Protein AF-A0A2S8FM92-F1 (afdb_monomer)

Structure (mmCIF, N/CA/C/O backbone):
data_AF-A0A2S8FM92-F1
#
_entry.id   AF-A0A2S8FM92-F1
#
loop_
_atom_site.group_PDB
_atom_site.id
_atom_site.type_symbol
_atom_site.label_atom_id
_atom_site.label_alt_id
_atom_site.label_comp_id
_atom_site.label_asym_id
_atom_site.label_entity_id
_atom_site.label_seq_id
_atom_site.pdbx_PDB_ins_code
_atom_site.Cartn_x
_atom_site.Cartn_y
_atom_site.Cartn_z
_atom_site.occupancy
_atom_site.B_iso_or_equiv
_atom_site.auth_seq_id
_atom_site.auth_comp_id
_atom_site.auth_asym_id
_atom_site.auth_atom_id
_atom_site.pdbx_PDB_model_num
ATOM 1 N N . MET A 1 1 ? 1.882 9.719 6.072 1.00 65.12 1 MET A N 1
ATOM 2 C CA . MET A 1 1 ? 1.225 10.133 4.816 1.00 65.12 1 MET A CA 1
ATOM 3 C C . MET A 1 1 ? 1.621 9.108 3.776 1.00 65.12 1 MET A C 1
ATOM 5 O O . MET A 1 1 ? 2.804 8.811 3.700 1.00 65.12 1 MET A O 1
ATOM 9 N N . LEU A 1 2 ? 0.654 8.498 3.095 1.00 83.38 2 LEU A N 1
ATOM 10 C CA . LEU A 1 2 ? 0.911 7.532 2.030 1.00 83.38 2 LEU A CA 1
ATOM 11 C C . LEU A 1 2 ? 1.039 8.307 0.713 1.00 83.38 2 LEU A C 1
ATOM 13 O O . LEU A 1 2 ? 0.162 9.117 0.417 1.00 83.38 2 LEU A O 1
ATOM 17 N N . TYR A 1 3 ? 2.121 8.092 -0.032 1.00 89.19 3 TYR A N 1
ATOM 18 C CA . TYR A 1 3 ? 2.355 8.768 -1.308 1.00 89.19 3 TYR A CA 1
ATOM 19 C C . TYR A 1 3 ? 2.093 7.830 -2.479 1.00 89.19 3 TYR A C 1
ATOM 21 O O . TYR A 1 3 ? 2.411 6.645 -2.410 1.00 89.19 3 TYR A O 1
ATOM 29 N N . ASN A 1 4 ? 1.525 8.383 -3.547 1.00 91.06 4 ASN A N 1
ATOM 30 C CA . ASN A 1 4 ? 1.422 7.718 -4.833 1.00 91.06 4 ASN A CA 1
ATOM 31 C C . ASN A 1 4 ? 2.720 7.885 -5.633 1.00 91.06 4 ASN A C 1
ATOM 33 O O . ASN A 1 4 ? 3.404 8.908 -5.531 1.00 91.06 4 ASN A O 1
ATOM 37 N N . TRP A 1 5 ? 3.028 6.878 -6.443 1.00 93.44 5 TRP A N 1
ATOM 38 C CA . TRP A 1 5 ? 4.239 6.806 -7.252 1.00 93.44 5 TRP A CA 1
ATOM 39 C C . TRP A 1 5 ? 3.951 6.381 -8.688 1.00 93.44 5 TRP A C 1
ATOM 41 O O . TRP A 1 5 ? 2.952 5.702 -8.966 1.00 93.44 5 TRP A O 1
ATOM 51 N N . GLU A 1 6 ? 4.851 6.774 -9.587 1.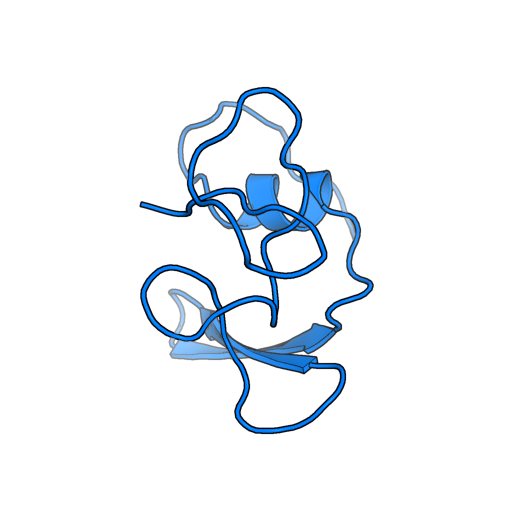00 92.81 6 GLU A N 1
ATOM 52 C CA . GLU A 1 6 ? 4.938 6.176 -10.915 1.00 92.81 6 GLU A CA 1
ATOM 53 C C . GLU A 1 6 ? 5.254 4.688 -10.769 1.00 92.81 6 GLU A C 1
ATOM 55 O O . GLU A 1 6 ? 5.931 4.278 -9.825 1.00 92.81 6 GLU A O 1
ATOM 60 N N . ALA A 1 7 ? 4.767 3.862 -11.694 1.00 88.81 7 ALA A N 1
ATOM 61 C CA . ALA A 1 7 ? 4.944 2.409 -11.606 1.00 88.81 7 ALA A CA 1
ATOM 62 C C . ALA A 1 7 ? 6.424 1.973 -11.619 1.00 88.81 7 ALA A C 1
ATOM 64 O O . ALA A 1 7 ? 6.750 0.889 -11.146 1.00 88.81 7 ALA A O 1
ATOM 65 N N . ASP A 1 8 ? 7.316 2.815 -12.145 1.00 90.00 8 ASP A N 1
ATOM 66 C CA . ASP A 1 8 ? 8.764 2.598 -12.171 1.00 90.00 8 ASP A CA 1
ATOM 67 C C . ASP A 1 8 ? 9.515 3.254 -10.994 1.00 90.00 8 ASP A C 1
ATOM 69 O O . ASP A 1 8 ? 10.741 3.172 -10.927 1.00 90.00 8 ASP A O 1
ATOM 73 N N . GLY A 1 9 ? 8.803 3.922 -10.079 1.00 89.50 9 GLY A N 1
ATOM 74 C CA . GLY A 1 9 ? 9.382 4.630 -8.937 1.00 89.50 9 GLY A CA 1
ATOM 75 C C . GLY A 1 9 ? 10.132 5.920 -9.284 1.00 89.50 9 GLY A C 1
ATOM 76 O O . GLY A 1 9 ? 10.795 6.485 -8.416 1.00 89.50 9 GLY A O 1
ATOM 77 N N . SER A 1 10 ? 10.039 6.421 -10.520 1.00 91.06 10 SER A N 1
ATOM 78 C CA . SER A 1 10 ? 10.794 7.602 -10.966 1.00 91.06 10 SER A CA 1
ATOM 79 C C . SER A 1 10 ? 10.277 8.931 -10.402 1.00 91.06 10 SER A C 1
ATOM 81 O O . SER A 1 10 ? 11.049 9.887 -10.284 1.00 91.06 10 SER A O 1
ATOM 83 N N . ALA A 1 11 ? 8.994 9.007 -10.034 1.00 91.75 11 ALA A N 1
ATOM 84 C CA . ALA A 1 11 ? 8.381 10.208 -9.477 1.00 91.75 11 ALA A CA 1
ATOM 85 C C . ALA A 1 11 ? 7.395 9.901 -8.338 1.00 91.75 11 ALA A C 1
ATOM 87 O O . ALA A 1 11 ? 6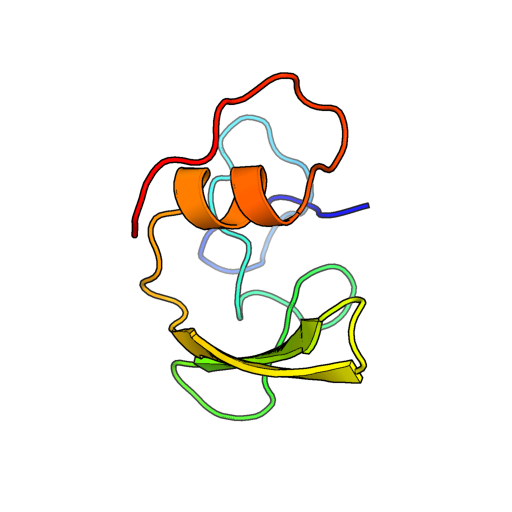.597 8.965 -8.409 1.00 91.75 11 ALA A O 1
ATOM 88 N N . LYS A 1 12 ? 7.441 10.752 -7.305 1.00 92.31 12 LYS A N 1
ATOM 89 C CA . LYS A 1 12 ? 6.561 10.756 -6.126 1.00 92.31 12 LYS A CA 1
ATOM 90 C C . LYS A 1 12 ? 5.525 11.873 -6.248 1.00 92.31 12 LYS A C 1
ATOM 92 O O . LYS A 1 12 ? 5.894 13.008 -6.542 1.00 92.31 12 LYS A O 1
ATOM 97 N N . GLY A 1 13 ? 4.262 11.593 -5.929 1.00 89.44 13 GLY A N 1
ATOM 98 C CA . GLY A 1 13 ? 3.233 12.627 -5.781 1.00 89.44 13 GLY A CA 1
ATOM 99 C C . GLY A 1 13 ? 2.687 13.199 -7.091 1.00 89.44 13 GLY A C 1
ATOM 100 O O . GLY A 1 13 ? 2.236 14.341 -7.090 1.00 89.44 13 GLY A O 1
ATOM 101 N N . CYS A 1 14 ? 2.775 12.468 -8.205 1.00 88.38 14 CYS A N 1
ATOM 102 C CA . CYS A 1 14 ? 2.299 12.955 -9.499 1.00 88.38 14 CYS A CA 1
ATOM 103 C C . CYS A 1 14 ? 0.783 12.754 -9.684 1.00 88.38 14 CYS A C 1
ATOM 105 O O . CYS A 1 14 ? 0.195 11.847 -9.093 1.00 88.38 14 CYS A O 1
ATOM 107 N N . ASP A 1 15 ? 0.146 13.562 -10.536 1.00 87.94 15 ASP A N 1
ATOM 108 C CA . ASP A 1 15 ? -1.317 13.548 -10.723 1.00 87.94 15 ASP A CA 1
ATOM 109 C C . ASP A 1 15 ? -1.859 12.230 -11.315 1.00 87.94 15 ASP A C 1
ATOM 111 O O . ASP A 1 15 ? -3.012 11.875 -11.078 1.00 87.94 15 ASP A O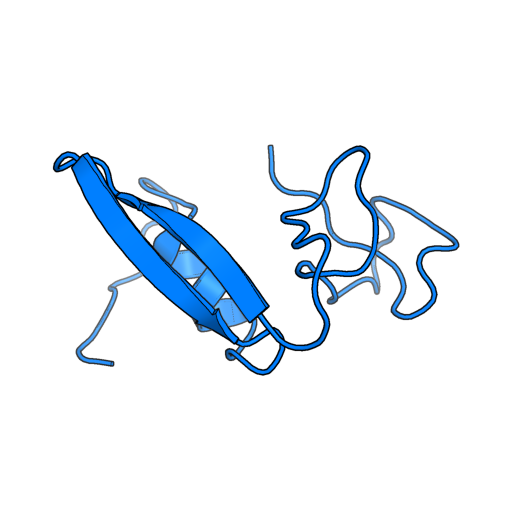 1
ATOM 115 N N . GLY A 1 16 ? -1.043 11.491 -12.078 1.00 85.81 16 GLY A N 1
ATOM 116 C CA . GLY A 1 16 ? -1.414 10.207 -12.699 1.00 85.81 16 GLY A CA 1
ATOM 117 C C . GLY A 1 16 ? -0.929 8.962 -11.948 1.00 85.81 16 GLY A C 1
ATOM 118 O O . GLY A 1 16 ? -1.236 7.839 -12.346 1.00 85.81 16 GLY A O 1
ATOM 119 N N . CYS A 1 17 ? -0.171 9.149 -10.871 1.00 90.44 17 CYS A N 1
ATOM 120 C CA . CYS A 1 17 ? 0.460 8.075 -10.119 1.00 90.44 17 CYS A CA 1
ATOM 121 C C . CYS A 1 17 ? -0.605 7.278 -9.349 1.00 90.44 17 CYS A C 1
ATOM 123 O O . CYS A 1 17 ? -1.361 7.851 -8.561 1.00 90.44 17 CYS A O 1
ATOM 125 N N . THR A 1 18 ? -0.641 5.956 -9.532 1.00 88.38 18 THR A N 1
ATOM 126 C CA . THR A 1 18 ? -1.623 5.052 -8.889 1.00 88.38 18 THR A CA 1
ATOM 127 C C . THR A 1 18 ? -0.983 3.866 -8.165 1.00 88.38 18 THR A C 1
ATOM 129 O O . THR A 1 18 ? -1.692 3.004 -7.643 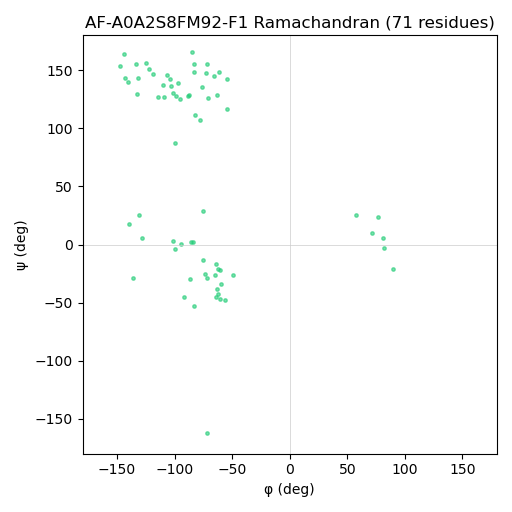1.00 88.38 18 THR A O 1
ATOM 132 N N . SER A 1 19 ? 0.351 3.831 -8.095 1.00 90.81 19 SER A N 1
ATOM 133 C CA . SER A 1 19 ? 1.104 2.762 -7.440 1.00 90.81 19 SER A CA 1
ATOM 134 C C . SER A 1 19 ? 1.498 3.166 -6.020 1.00 90.81 19 SER A C 1
ATOM 136 O O . SER A 1 19 ? 1.891 4.309 -5.782 1.00 90.81 19 SER A O 1
ATOM 138 N N . TYR A 1 20 ? 1.397 2.228 -5.074 1.00 91.69 20 TYR A N 1
ATOM 139 C CA . TYR A 1 20 ? 1.603 2.505 -3.644 1.00 91.69 20 TYR A CA 1
ATOM 140 C C . TYR A 1 20 ? 2.444 1.459 -2.912 1.00 91.69 20 TYR A C 1
ATOM 142 O O . TYR A 1 20 ? 3.079 1.800 -1.922 1.00 91.69 20 TYR A O 1
ATOM 150 N N . ILE A 1 21 ? 2.440 0.197 -3.342 1.00 93.19 21 ILE A N 1
ATOM 151 C CA . ILE A 1 21 ? 3.079 -0.910 -2.617 1.00 93.19 21 ILE A CA 1
ATOM 152 C C . ILE A 1 21 ? 4.303 -1.385 -3.395 1.00 93.19 21 ILE A C 1
ATOM 154 O O . ILE A 1 21 ? 4.226 -1.538 -4.609 1.00 93.19 21 ILE A O 1
ATOM 158 N N . ASN A 1 22 ? 5.409 -1.640 -2.691 1.00 92.12 22 ASN A N 1
ATOM 159 C CA . ASN A 1 22 ? 6.642 -2.213 -3.248 1.00 92.12 22 ASN A CA 1
ATOM 160 C C . ASN A 1 22 ? 7.280 -1.415 -4.404 1.00 92.12 22 ASN A C 1
ATOM 162 O O . ASN A 1 22 ? 8.035 -1.974 -5.194 1.00 92.12 22 ASN A O 1
ATOM 166 N N . ILE A 1 23 ? 7.037 -0.103 -4.478 1.00 92.62 23 ILE A N 1
ATOM 167 C CA . ILE A 1 23 ? 7.634 0.772 -5.504 1.00 92.62 23 ILE A CA 1
ATOM 168 C C . ILE A 1 23 ? 8.946 1.406 -5.025 1.00 92.62 23 ILE A C 1
ATOM 170 O O . ILE A 1 23 ? 9.940 1.413 -5.743 1.00 92.62 23 ILE A O 1
ATOM 174 N N . ASP A 1 24 ? 8.955 1.911 -3.794 1.00 89.81 24 ASP A N 1
ATOM 175 C CA . ASP A 1 24 ? 10.080 2.614 -3.175 1.00 89.81 24 ASP A CA 1
ATOM 176 C C . ASP A 1 24 ? 10.093 2.349 -1.657 1.00 89.81 24 ASP A C 1
ATOM 178 O O . ASP A 1 24 ? 9.048 2.079 -1.065 1.00 89.81 24 ASP A O 1
ATOM 182 N N . ASN A 1 25 ? 11.267 2.425 -1.026 1.00 90.06 25 ASN A N 1
ATOM 183 C CA . ASN A 1 25 ? 11.465 2.240 0.410 1.00 90.06 25 ASN A CA 1
ATOM 184 C C . ASN A 1 25 ? 11.632 3.550 1.211 1.00 90.06 25 ASN A C 1
ATOM 186 O O . ASN A 1 25 ? 11.860 3.484 2.421 1.00 90.06 25 ASN A O 1
ATOM 190 N N . GLU A 1 26 ? 11.522 4.724 0.584 1.00 87.69 26 GLU A N 1
ATOM 191 C CA . GLU A 1 26 ? 11.571 6.031 1.245 1.00 87.69 26 GLU A CA 1
ATOM 192 C C . GLU A 1 26 ? 10.207 6.419 1.830 1.00 87.69 26 GLU A C 1
ATOM 194 O O . GLU A 1 26 ? 10.108 6.823 2.989 1.00 87.69 26 GLU A O 1
ATOM 199 N N . SER A 1 27 ? 9.145 6.379 1.023 1.00 86.31 27 SER A N 1
ATOM 200 C CA . SER A 1 27 ? 7.827 6.917 1.412 1.00 86.31 27 SER A CA 1
ATOM 201 C C . SER A 1 27 ? 6.641 6.055 0.970 1.00 86.31 27 SER A C 1
ATOM 203 O O . SER A 1 27 ? 5.499 6.529 0.966 1.00 86.31 27 SER A O 1
ATOM 205 N N . ALA A 1 28 ? 6.899 4.795 0.623 1.00 89.31 28 ALA A N 1
ATOM 206 C CA . ALA A 1 28 ? 5.889 3.802 0.287 1.00 89.31 28 ALA A CA 1
ATOM 207 C C . ALA A 1 28 ? 5.995 2.570 1.216 1.00 89.31 28 ALA A C 1
ATOM 209 O O . ALA A 1 28 ? 7.074 2.258 1.726 1.00 89.31 28 ALA A O 1
ATOM 210 N N . PR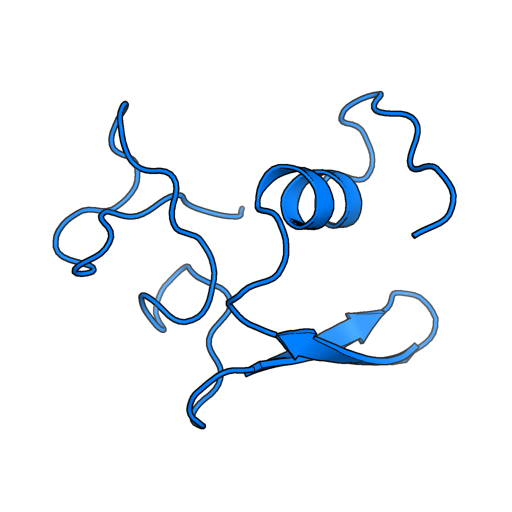O A 1 29 ? 4.888 1.856 1.476 1.00 92.25 29 PRO A N 1
ATOM 211 C CA . PRO A 1 29 ? 4.920 0.517 2.045 1.00 92.25 29 PRO A CA 1
ATOM 212 C C . PRO A 1 29 ? 5.807 -0.406 1.204 1.00 92.25 29 PRO A C 1
ATOM 214 O O . PRO A 1 29 ? 5.501 -0.680 0.043 1.00 92.25 29 PRO A O 1
ATOM 217 N N . TYR A 1 30 ? 6.893 -0.894 1.802 1.00 93.19 30 TYR A N 1
ATOM 218 C CA . TYR A 1 30 ? 7.901 -1.679 1.096 1.00 93.19 30 TYR A CA 1
ATOM 219 C C . TYR A 1 30 ? 8.286 -2.939 1.868 1.00 93.19 30 TYR A C 1
ATOM 221 O O . TYR A 1 30 ? 8.623 -2.894 3.055 1.00 93.19 30 TYR A O 1
ATOM 229 N N . GLY A 1 31 ? 8.251 -4.072 1.178 1.00 93.69 31 GLY A N 1
ATOM 230 C CA . GLY A 1 31 ? 8.789 -5.345 1.616 1.00 93.69 31 GLY A CA 1
ATOM 231 C C . GLY A 1 31 ? 10.130 -5.586 0.937 1.00 93.69 31 GLY A C 1
ATOM 232 O O . GLY A 1 31 ? 10.242 -5.521 -0.279 1.00 93.69 31 GLY A O 1
ATOM 233 N N . PHE A 1 32 ? 11.162 -5.943 1.704 1.00 92.94 32 PHE A N 1
ATOM 234 C CA . PHE A 1 32 ? 12.453 -6.391 1.152 1.00 92.94 32 PHE A CA 1
ATOM 235 C C . PHE A 1 32 ? 12.388 -7.829 0.594 1.00 92.94 32 PHE A C 1
ATOM 237 O O . PHE A 1 32 ? 13.365 -8.576 0.622 1.00 92.94 32 PHE A O 1
ATOM 244 N N . H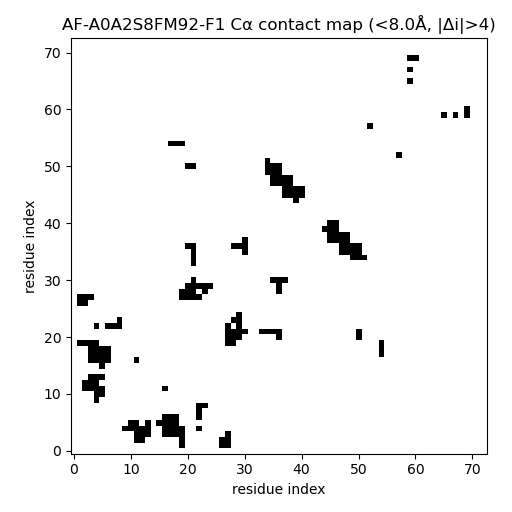IS A 1 33 ? 11.210 -8.234 0.128 1.00 89.12 33 HIS A N 1
ATOM 245 C CA . HIS A 1 33 ? 10.898 -9.506 -0.504 1.00 89.12 33 HIS A CA 1
ATOM 246 C C . HIS A 1 33 ? 9.877 -9.244 -1.626 1.00 89.12 33 HIS A C 1
ATOM 248 O O . HIS A 1 33 ? 9.033 -8.360 -1.483 1.00 89.12 33 HIS A O 1
ATOM 254 N N . PRO A 1 34 ? 9.958 -9.958 -2.761 1.00 88.38 34 PRO A N 1
ATOM 255 C CA . PRO A 1 34 ? 9.046 -9.720 -3.877 1.00 88.38 34 PRO A CA 1
ATOM 256 C C . PRO A 1 34 ? 7.592 -10.066 -3.537 1.00 88.38 34 PRO A C 1
ATOM 258 O O . PRO A 1 34 ? 7.329 -11.070 -2.872 1.00 88.38 34 PRO A O 1
ATOM 261 N N . GLY A 1 35 ? 6.645 -9.299 -4.079 1.00 91.94 35 GLY A N 1
ATOM 262 C CA . GLY A 1 35 ? 5.242 -9.699 -4.165 1.00 91.94 35 GLY A CA 1
ATOM 263 C C . GLY A 1 35 ? 4.364 -9.326 -2.974 1.00 91.94 35 GLY A C 1
ATOM 264 O O . GLY A 1 35 ? 3.144 -9.291 -3.132 1.00 91.94 35 GLY A O 1
ATOM 265 N N . VAL A 1 36 ? 4.923 -9.070 -1.786 1.00 95.00 36 VAL A N 1
ATOM 266 C CA . VAL A 1 36 ? 4.122 -8.813 -0.576 1.00 95.00 36 VAL A CA 1
ATOM 267 C C . VAL A 1 36 ? 4.753 -7.770 0.349 1.00 95.00 36 VAL A C 1
ATOM 269 O O . VAL A 1 36 ? 5.941 -7.475 0.277 1.00 95.00 36 VAL A O 1
ATOM 272 N N . ILE A 1 37 ? 3.950 -7.244 1.273 1.00 95.44 37 ILE A N 1
ATOM 273 C CA . ILE A 1 37 ? 4.379 -6.467 2.442 1.00 95.44 37 ILE A CA 1
ATOM 274 C C . ILE A 1 37 ? 3.817 -7.097 3.716 1.00 95.44 37 ILE A C 1
ATOM 276 O O . ILE A 1 37 ? 2.787 -7.771 3.689 1.00 95.44 37 ILE A O 1
ATOM 280 N N . ASN A 1 38 ? 4.472 -6.849 4.848 1.00 95.06 38 ASN A N 1
ATOM 281 C CA . ASN A 1 38 ? 3.943 -7.216 6.160 1.00 95.06 38 ASN A CA 1
ATOM 282 C C . ASN A 1 38 ? 3.525 -5.950 6.900 1.00 95.06 38 ASN A C 1
ATOM 284 O O . ASN A 1 38 ? 4.328 -5.030 7.050 1.00 95.06 38 ASN A O 1
ATOM 288 N N . VAL A 1 39 ? 2.284 -5.917 7.377 1.00 93.06 39 VAL A N 1
ATOM 289 C CA . VAL A 1 39 ? 1.722 -4.785 8.117 1.00 93.06 39 VAL A CA 1
ATOM 290 C C . VAL A 1 39 ? 1.313 -5.212 9.520 1.00 93.06 39 VAL A C 1
ATOM 292 O O . VAL A 1 39 ? 0.874 -6.342 9.735 1.00 93.06 39 VAL A O 1
ATOM 295 N N . VAL A 1 40 ? 1.454 -4.293 10.472 1.00 93.62 40 VAL A N 1
ATOM 296 C CA . VAL A 1 40 ? 0.935 -4.433 11.836 1.00 93.62 40 VAL A CA 1
ATOM 297 C C . VAL A 1 40 ? -0.380 -3.665 11.914 1.00 93.62 40 VAL A C 1
ATOM 299 O O . VAL A 1 40 ? -0.436 -2.495 11.534 1.00 93.62 40 VAL A O 1
ATOM 302 N N . LEU A 1 41 ? -1.433 -4.322 12.388 1.00 90.12 41 LEU A N 1
ATOM 303 C CA . LEU A 1 41 ? -2.735 -3.707 12.621 1.00 90.12 41 LEU A CA 1
ATOM 304 C C . LEU A 1 41 ? -2.786 -3.042 14.004 1.00 90.12 41 LEU A C 1
ATOM 306 O O . LEU A 1 41 ? -1.955 -3.296 14.876 1.00 90.12 41 LEU A O 1
ATOM 310 N N . ALA A 1 42 ? -3.792 -2.193 14.227 1.00 86.62 42 ALA A N 1
ATOM 311 C CA . ALA A 1 42 ? -3.953 -1.463 15.488 1.00 86.62 42 ALA A CA 1
ATOM 312 C C . ALA A 1 42 ? -4.166 -2.374 16.717 1.00 86.62 42 ALA A C 1
ATOM 314 O O . ALA A 1 42 ? -3.919 -1.944 17.841 1.00 86.62 42 ALA A O 1
ATOM 315 N N . ASP A 1 43 ? -4.603 -3.619 16.512 1.00 93.25 43 ASP A N 1
ATOM 316 C CA . ASP A 1 43 ? -4.755 -4.641 17.555 1.00 93.25 43 ASP A CA 1
ATOM 317 C C . ASP A 1 43 ? -3.458 -5.430 17.838 1.00 93.25 43 ASP A C 1
ATOM 319 O O . ASP A 1 43 ? -3.454 -6.344 18.661 1.00 93.25 43 ASP A O 1
ATOM 323 N N . GLY A 1 44 ? -2.353 -5.085 17.168 1.00 93.38 44 GLY A N 1
ATOM 324 C CA . GLY A 1 44 ? -1.054 -5.745 17.300 1.00 93.38 44 GLY A CA 1
ATOM 325 C C . GLY A 1 44 ? -0.902 -7.027 16.478 1.00 93.38 44 GLY A C 1
ATOM 326 O O . GLY A 1 44 ? 0.184 -7.608 16.469 1.00 93.38 44 GLY A O 1
ATOM 327 N N . SER A 1 45 ? -1.942 -7.472 15.768 1.00 94.44 45 SER A N 1
ATOM 328 C CA . SER A 1 45 ? -1.829 -8.588 14.829 1.00 94.44 45 SER A CA 1
ATOM 329 C C . SER A 1 45 ? -1.054 -8.183 13.571 1.00 94.44 45 SER A C 1
ATOM 331 O O . SER A 1 45 ? -0.991 -7.008 13.203 1.00 94.44 45 SER A O 1
ATOM 333 N N . THR A 1 46 ? -0.448 -9.160 12.894 1.00 95.25 46 THR A N 1
ATOM 334 C CA . THR A 1 46 ? 0.228 -8.947 11.610 1.00 95.25 46 THR A CA 1
ATOM 335 C C . THR A 1 46 ? -0.585 -9.525 10.462 1.00 95.25 46 THR A C 1
ATOM 337 O O . THR A 1 46 ? -1.252 -10.553 10.598 1.00 95.25 46 THR A O 1
ATOM 340 N N . ARG A 1 47 ? -0.524 -8.862 9.306 1.00 93.94 47 ARG A N 1
ATOM 341 C CA . ARG A 1 47 ? -1.104 -9.344 8.049 1.00 93.94 47 ARG A CA 1
ATOM 342 C C . ARG A 1 47 ? -0.079 -9.226 6.933 1.00 93.94 47 ARG A C 1
ATOM 344 O O . ARG A 1 47 ? 0.682 -8.261 6.881 1.00 93.94 47 ARG A O 1
ATOM 351 N N . THR A 1 48 ? -0.090 -10.199 6.035 1.00 95.38 48 THR A N 1
ATOM 352 C CA . THR A 1 48 ? 0.651 -10.139 4.776 1.00 95.38 48 THR A CA 1
ATOM 353 C C . THR A 1 48 ? -0.300 -9.642 3.697 1.00 95.38 48 THR A C 1
ATOM 355 O O . THR A 1 48 ? -1.376 -10.212 3.524 1.00 95.38 48 THR A O 1
ATOM 358 N N . ILE A 1 49 ? 0.079 -8.570 3.005 1.00 93.50 49 ILE A N 1
ATOM 359 C CA . ILE A 1 49 ? -0.709 -7.964 1.928 1.00 93.50 49 ILE A CA 1
ATOM 360 C C . ILE A 1 49 ? 0.068 -8.141 0.621 1.00 93.50 49 ILE A C 1
ATOM 362 O O . ILE A 1 49 ? 1.244 -7.772 0.583 1.00 93.50 49 ILE A O 1
ATOM 366 N N . PRO A 1 50 ? -0.537 -8.706 -0.437 1.00 93.81 50 PRO A N 1
ATOM 367 C CA . PRO A 1 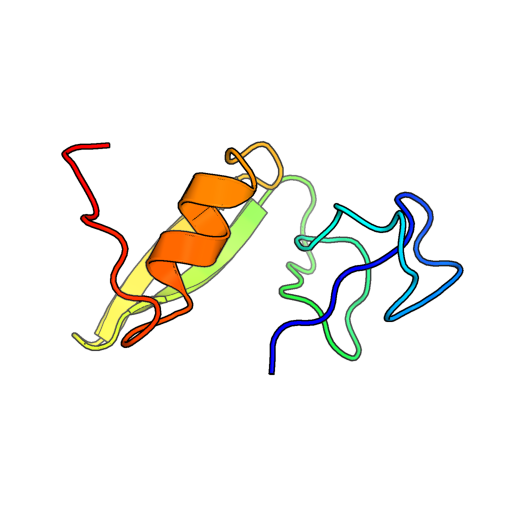50 ? 0.109 -8.791 -1.738 1.00 93.81 50 PRO A CA 1
ATOM 368 C C . PRO A 1 50 ? 0.169 -7.421 -2.418 1.00 93.81 50 PRO A C 1
ATOM 370 O O . PRO A 1 50 ? -0.754 -6.623 -2.287 1.00 93.81 50 PRO A O 1
ATOM 373 N N . GLU A 1 51 ? 1.214 -7.164 -3.202 1.00 91.50 51 GLU A N 1
ATOM 374 C CA . GLU A 1 51 ? 1.321 -5.939 -4.015 1.00 91.50 51 GLU A CA 1
ATOM 375 C C . GLU A 1 51 ? 0.239 -5.849 -5.104 1.00 91.50 51 GLU A C 1
ATOM 377 O O . GLU A 1 51 ? -0.041 -4.771 -5.614 1.00 91.50 51 GLU A O 1
ATOM 382 N N . THR A 1 52 ? -0.410 -6.976 -5.416 1.00 92.38 52 THR A N 1
ATOM 383 C CA . THR A 1 52 ? -1.550 -7.077 -6.337 1.00 92.38 52 THR A CA 1
ATOM 384 C C . THR A 1 52 ? -2.899 -6.760 -5.691 1.00 92.38 52 THR A C 1
ATOM 386 O O . THR A 1 52 ? -3.928 -6.893 -6.356 1.00 92.38 52 THR A O 1
ATOM 389 N N . VAL A 1 53 ? -2.929 -6.386 -4.404 1.00 91.88 53 VAL A N 1
ATOM 390 C CA . VAL A 1 53 ? -4.156 -5.905 -3.757 1.00 91.88 53 VAL A CA 1
ATOM 391 C C . VAL A 1 53 ? -4.732 -4.737 -4.554 1.00 91.88 53 VAL A C 1
ATOM 393 O O . VAL A 1 53 ? -4.004 -3.899 -5.082 1.00 91.88 53 VAL A O 1
ATOM 396 N N . GLU A 1 54 ? -6.056 -4.682 -4.649 1.00 90.62 54 GLU A N 1
ATOM 397 C CA . GLU A 1 54 ? -6.722 -3.587 -5.339 1.00 90.62 54 GLU A CA 1
ATOM 398 C C . GLU A 1 54 ? -6.425 -2.262 -4.616 1.00 90.62 54 GLU A C 1
ATOM 400 O O . GLU A 1 54 ? -6.548 -2.154 -3.391 1.00 90.62 54 GLU A O 1
ATOM 405 N N . THR A 1 55 ? -5.975 -1.265 -5.381 1.00 87.75 55 THR A N 1
ATOM 406 C CA . THR A 1 55 ? -5.460 -0.003 -4.842 1.00 87.75 55 THR A CA 1
ATOM 407 C C . THR A 1 55 ? -6.477 0.688 -3.942 1.00 87.75 55 THR A C 1
ATOM 409 O O . THR A 1 55 ? -6.125 1.082 -2.831 1.00 87.75 55 THR A O 1
ATOM 412 N N . GLN A 1 56 ? -7.739 0.810 -4.366 1.00 85.94 56 GLN A N 1
ATOM 413 C CA . GLN A 1 56 ? -8.761 1.485 -3.570 1.00 85.94 56 GLN A CA 1
ATOM 414 C C . GLN A 1 56 ? -9.015 0.760 -2.243 1.00 85.94 56 GLN A C 1
ATOM 416 O O . GLN A 1 56 ? -9.151 1.407 -1.208 1.00 85.94 56 GLN A O 1
ATOM 421 N N . THR A 1 57 ? -9.006 -0.570 -2.244 1.00 88.50 57 THR A N 1
ATOM 422 C CA . THR A 1 57 ? -9.139 -1.413 -1.053 1.00 88.50 57 THR A CA 1
ATOM 423 C C . THR A 1 57 ? -8.004 -1.131 -0.073 1.00 88.50 57 THR A C 1
ATOM 425 O O . THR A 1 57 ? -8.256 -0.895 1.108 1.00 88.50 57 THR A O 1
ATOM 428 N N . PHE A 1 58 ? -6.758 -1.065 -0.550 1.00 89.38 58 PHE A N 1
ATOM 429 C CA . PHE A 1 58 ? -5.619 -0.717 0.301 1.00 89.38 58 PHE A CA 1
ATOM 430 C C . PHE A 1 58 ? -5.723 0.702 0.884 1.00 89.38 58 PHE A C 1
ATOM 432 O O . PHE A 1 58 ? -5.463 0.902 2.073 1.00 89.38 58 PHE A O 1
ATOM 439 N N . LEU A 1 59 ? -6.142 1.685 0.079 1.00 87.69 59 LEU A N 1
ATOM 440 C CA . LEU A 1 59 ? -6.331 3.065 0.536 1.00 87.69 59 LEU A CA 1
ATOM 441 C C . LEU A 1 59 ? -7.436 3.166 1.596 1.00 87.69 59 LEU A C 1
ATOM 443 O O . LEU A 1 59 ? -7.207 3.770 2.645 1.00 87.69 59 LEU A O 1
ATOM 447 N N . ASN A 1 60 ? -8.578 2.512 1.377 1.00 87.62 60 ASN A N 1
ATOM 448 C CA . ASN A 1 60 ? -9.695 2.483 2.325 1.00 87.62 60 ASN A CA 1
ATOM 449 C C . ASN A 1 60 ? -9.281 1.888 3.686 1.00 87.62 60 ASN A C 1
ATOM 451 O O . ASN A 1 60 ? -9.755 2.327 4.730 1.00 87.62 60 ASN A O 1
ATOM 455 N N . LEU A 1 61 ? -8.361 0.914 3.700 1.00 85.94 61 LEU A N 1
ATOM 456 C CA . LEU A 1 61 ? -7.801 0.360 4.941 1.00 85.94 61 LEU A CA 1
ATOM 457 C C . LEU A 1 61 ? -6.843 1.331 5.654 1.00 85.94 61 LEU A C 1
ATOM 459 O O . LEU A 1 61 ? -6.704 1.278 6.877 1.00 85.94 61 LEU A O 1
ATOM 463 N N . CYS A 1 62 ? -6.166 2.208 4.911 1.00 87.00 62 CYS A N 1
ATOM 464 C CA . CYS A 1 62 ? -5.163 3.128 5.451 1.00 87.00 62 CYS A CA 1
ATOM 465 C C . CYS A 1 62 ? -5.767 4.440 5.977 1.00 87.00 62 CYS A C 1
ATOM 467 O O . CYS A 1 62 ? -5.216 5.050 6.900 1.00 87.00 62 CYS A O 1
ATOM 469 N N . PHE A 1 63 ? -6.883 4.900 5.407 1.00 84.38 63 PHE A N 1
ATOM 470 C CA . PHE A 1 63 ? -7.474 6.194 5.741 1.00 84.38 63 PHE A CA 1
ATOM 471 C C . PHE A 1 63 ? -8.644 6.073 6.720 1.00 84.38 63 PHE A C 1
ATOM 473 O O . PHE A 1 63 ? -9.808 6.091 6.350 1.00 84.38 63 PHE A O 1
ATOM 480 N N . LYS A 1 64 ? -8.330 6.082 8.021 1.00 74.75 64 LYS A N 1
ATOM 481 C CA . LYS A 1 64 ? -9.308 5.972 9.126 1.00 74.75 64 LYS A CA 1
ATOM 482 C C . LYS A 1 64 ? -10.533 6.915 9.046 1.00 74.75 64 LYS A C 1
ATOM 484 O O . LYS A 1 64 ? -11.546 6.628 9.677 1.00 74.75 64 LYS A O 1
ATOM 489 N N . ALA A 1 65 ? -10.432 8.063 8.377 1.00 74.94 65 ALA A N 1
ATOM 490 C CA . ALA A 1 65 ? -11.456 9.113 8.375 1.00 74.94 65 ALA A CA 1
ATOM 491 C C . ALA A 1 65 ? -11.822 9.610 6.963 1.00 74.94 65 ALA A C 1
ATOM 493 O O . ALA A 1 65 ? -12.247 10.753 6.816 1.00 74.94 65 ALA A O 1
ATOM 494 N N . ASP A 1 66 ? -11.638 8.786 5.928 1.00 77.56 66 ASP A N 1
ATOM 495 C CA . ASP A 1 66 ? -12.017 9.139 4.549 1.00 77.56 66 ASP A CA 1
ATOM 496 C C . ASP A 1 66 ? -13.535 9.076 4.286 1.00 77.56 66 ASP A C 1
ATOM 498 O O . ASP A 1 66 ? -14.010 9.611 3.288 1.00 77.56 66 ASP A O 1
ATOM 502 N N . GLY A 1 67 ? -14.302 8.470 5.198 1.00 76.62 67 GLY A N 1
ATOM 503 C CA . GLY A 1 67 ? -15.751 8.314 5.076 1.00 76.62 67 GLY A CA 1
ATOM 504 C C . GLY A 1 67 ? -16.178 7.147 4.183 1.00 76.62 67 GLY A C 1
ATOM 505 O O . GLY A 1 67 ? -17.379 6.980 3.961 1.00 76.62 67 GLY A O 1
ATOM 506 N N . ASN A 1 68 ? -15.238 6.329 3.699 1.00 77.25 68 ASN A N 1
ATOM 507 C CA . ASN A 1 68 ? -15.547 5.141 2.915 1.00 77.25 68 ASN A CA 1
ATOM 508 C C . ASN A 1 68 ? -16.047 4.011 3.822 1.00 77.25 68 ASN A C 1
ATOM 510 O O . ASN A 1 68 ? -15.483 3.719 4.878 1.00 77.25 68 ASN A O 1
ATOM 514 N N . VAL A 1 69 ? -17.120 3.344 3.394 1.00 76.94 69 VAL A N 1
ATOM 515 C CA . VAL A 1 69 ? -17.596 2.128 4.058 1.00 76.94 69 VAL A CA 1
ATOM 516 C C . VAL A 1 69 ? -16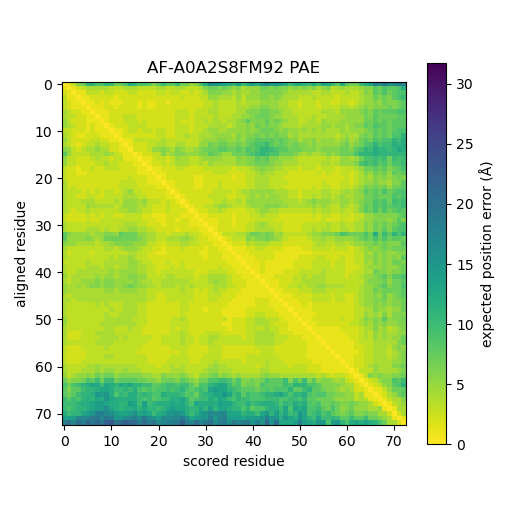.771 0.954 3.543 1.00 76.94 69 VAL A C 1
ATOM 518 O O . VAL A 1 69 ? -16.862 0.566 2.381 1.00 76.94 69 VAL A O 1
ATOM 521 N N . VAL A 1 70 ? -15.957 0.402 4.432 1.00 74.00 70 VAL A N 1
ATOM 522 C CA . VAL A 1 70 ? -15.140 -0.795 4.220 1.00 74.00 70 VAL A CA 1
ATOM 523 C C . VAL A 1 70 ? -16.092 -1.999 4.344 1.00 74.00 70 VAL A C 1
ATOM 525 O O . VAL A 1 70 ? -16.610 -2.254 5.428 1.00 74.00 70 VAL A O 1
ATOM 528 N N . GLY A 1 71 ? -16.425 -2.649 3.220 1.00 72.88 71 GLY A N 1
ATOM 529 C CA . GLY A 1 71 ? -17.262 -3.859 3.156 1.00 72.88 71 GLY A CA 1
ATOM 530 C C . GLY A 1 71 ? -16.572 -5.129 3.679 1.00 72.88 71 GLY A C 1
ATOM 531 O O . GLY A 1 71 ? -15.574 -5.054 4.389 1.00 72.88 71 GLY A O 1
ATOM 532 N N . ASP A 1 72 ? -17.098 -6.302 3.327 1.00 69.94 72 ASP A N 1
ATOM 533 C CA . ASP A 1 72 ? -16.407 -7.575 3.574 1.00 69.94 72 ASP A CA 1
ATOM 534 C C . ASP A 1 72 ? -15.474 -7.881 2.386 1.00 69.94 72 ASP A C 1
ATOM 536 O O . ASP A 1 72 ? -15.920 -7.837 1.234 1.00 69.94 72 ASP A O 1
ATOM 540 N N . PHE A 1 73 ? -14.196 -8.176 2.660 1.00 63.34 73 PHE A N 1
ATOM 541 C CA . PHE A 1 73 ? -13.143 -8.445 1.664 1.00 63.34 73 PHE A CA 1
ATOM 542 C C . PHE A 1 73 ? -12.351 -9.705 2.014 1.00 63.34 73 PHE A C 1
ATOM 544 O O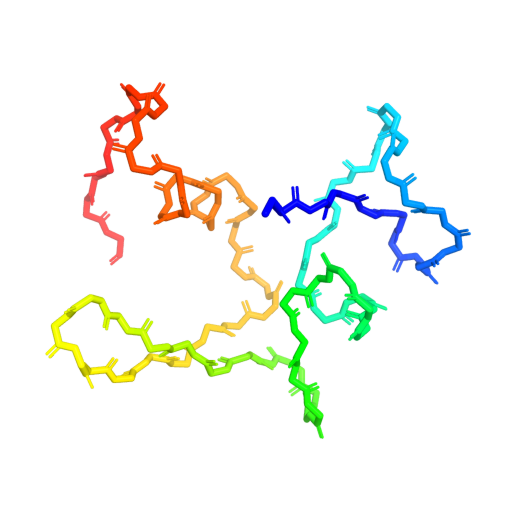 . PHE A 1 73 ? -12.082 -9.913 3.222 1.00 63.34 73 PHE A O 1
#

Solvent-accessible surface area (backbone atoms only — not comparable to full-atom values): 4780 Å² total; per-residue (Å²): 130,88,46,33,17,34,86,84,47,83,44,75,69,49,96,84,32,78,34,50,53,66,56,44,80,87,61,30,60,55,35,104,50,87,66,37,34,79,45,75,47,99,89,71,50,76,47,79,45,53,57,83,55,58,61,67,62,57,49,62,73,69,42,91,80,73,81,72,85,83,77,93,131

Radius of gyration: 12.54 Å; Cα contacts (8 Å, |Δi|>4): 99; chains: 1; bounding box: 30×24×30 Å

Nearest PDB structures (foldseek):
  6vxn-assembly1_A  TM=5.162E-01  e=1.357E+00  Arabidopsis thaliana
  7dlu-assembly1_A  TM=5.716E-01  e=4.831E+00  Pseudomonas aeruginosa PAO1
  6ous-assembly2_H  TM=4.973E-01  e=4.227E+00  Human respiratory syncytial virus A2
  6ous-assembly1_D  TM=5.200E-01  e=7.215E+00  Human respiratory syncytial virus A2
  6ous-assembly2_L  TM=5.463E-01  e=8.817E+00  Human respiratory syncytial virus A2

Secondary structure (DSSP, 8-state):
----B-TTSS-BS-TT--B-SSS-SSSS---SSTTEEEEE-TTS-EEEEETTS-HHHHHHHH-TTS-------

Mean predicted aligned error: 4.52 Å

pLDDT: mean 88.01, std 7.09, range [63.34, 95.44]

InterPro domains:
  IPR027558 Prepilin-type processing-associated H-X9-DG C-terminal domain [TIGR04294] (30-49)

Sequence (73 aa):
MLYNWEADGSAKGCDGCTSYINIDNESAPYGFHPGVINVVLADGSTRTIPETVETQTFLNLCFKADGNVVGDF

Foldseek 3Di:
DFWFADQQRPDIRDPPGQAAECNDDPRGQHDPDPFWGWDQDPVRDIDIGGSPPDSVLVVVRVDPPPPDDNDDD

Organism: NCBI:txid124

=== Feature glossary ===
Reading guide. The protein is described through the following features:

Foldseek 3Di. A 3Di character summarizes, for each residue, the relative orientation of the Cα frame of its nearest spatial neighbor. Because it encodes fold topology rather than chemistry, 3Di alignments detect remote structural similarity that sequence alignment misses.

Contact-map, Ramachandran, and PAE plots. Plot images: a contact map (which residues are close in 3D, as an N×N binary image), a Ramachandran scatter (backbone torsion angles, revealing secondary-structure composition at a glance), and — for AlphaFold structures — a PAE heatmap (pairwise prediction confidence).

Radius of gyration, Cα contacts, bounding box. Radius of gyration (Rg) is the root-mean-square distance of Cα atoms from their centroid — a single number for overall size and compactness. A globular domain of N residues has Rg ≈ 2.2·N^0.38 Å; an extended or disordered chain has a much larger Rg. The Cα contact count is the number of residue pairs whose Cα atoms are within 8 Å and are more than four positions apart in sequence — a standard proxy for tertiary packing density. The bounding box is the smallest axis-aligned box enclosing all Cα atoms.

Secondary structure (8-state, DSSP). Eight-state secondary structure (DSSP): H is the canonical α-helix, G the tighter 3₁₀-helix, I the wider π-helix; E/B are β-structure, T and S are turns and bends, and '-' is everything else. DSSP derives these from the pattern of main-chain N–H···O=C hydrogen bonds, not from the sequence.

B-factor. B-factor (Debye–Waller factor) reflects atomic displacement in the crystal lattice. It is an experimental observable (units Å²), not a prediction; low values mean the atom is pinned down, high values mean it moves or is heterogeneous across the crystal.

pLDDT. pLDDT is the predicted lDDT-Cα score: AlphaFold's confidence that the local environment of each residue (all inter-atomic distances within 15 Å) is correctly placed. It is a per-residue number between 0 and 100, with higher meaning more reliable.

Nearest PDB structures. Nearest PDB neighbors are the top structural matches found by Foldseek when searching this structure against the entire Protein Data Bank. Each hit reports a TM-score (0 to 1; >0.5 almost always implies the same fold) and an E-value. These are *structural* homologs — they may share no detectable sequence similarity.

Solvent-accessible surface area. Accessible surface area quantifies burial. A residue with SASA near zero is packed into the hydrophobic core; one with SASA >100 Å² sits on the surface. Computed here via the Shrake–Rupley numerical algorithm with a 1.4 Å probe.

Rendered structure images. Structure images are PyMOL renders from six orthogonal camera directions. Cartoon representation draws helices as coils and strands as arrows; sticks shows the backbone as bonds; surface shows the solvent-excluded envelope. Rainbow coloring maps sequence position to hue (blue→red, N→C); chain coloring assigns a distinct color per polypeptide.

Backbone torsions (φ/ψ). φ (phi) and ψ (psi) are the two rotatable backbone dihedrals per residue: φ is the C(i-1)–N–Cα–C torsion, ψ is the N–Cα–C–N(i+1) torsion, both in degrees on (−180°, 180°]. α-helical residues cluster near (−60°, −45°); β-strand residues near (−120°, +130°). A Ramachandran plot is simply a scatter of (φ, ψ) for every residue.

Predicted aligned error. Predicted Aligned Error (PAE) is an AlphaFold confidence matrix: entry (i, j) is the expected error in the position of residue j, in ångströms, when the prediction is superimposed on the true structure at residue i. Low PAE within a block of residues means that block is internally rigid and well-predicted; high PAE between two blocks means their relative placement is uncertain even if each block individually is confident.

mmCIF coordinates. Structure coordinates are given as an mmCIF _atom_site loop: one row per atom with element, residue name, chain id, sequence number, and x/y/z position in Å. Only the four main-chain atoms per residue are included here; side chains are omitted to keep the record compact.

InterPro / GO / CATH / organism. Database cross-references. InterPro integrates a dozen domain/family signature databases into unified entries with residue-range hits. GO terms attach function/process/location labels with evidence codes. CATH codes position the fold in a four-level structural taxonomy. Organism is the NCBI-taxonomy species name.

Secondary structure (3-state, P-SEA). SS3 is a coarse helix/strand/coil call (letters a/b/c) made by the P-SEA algorithm from inter-Cα distances and dihedrals. It is less detailed than DSSP but needs only Cα positions.

Sequence. Sequence gives the chain of amino acids in standard one-letter code (A=alanine, C=cysteine, …, Y=tyrosine), read N→C. It is the only feature that is directly encoded by the gene; all structural features are derived from the folded form of this sequence.